Protein AF-A0A2T5JSR4-F1 (afdb_monomer)

Mean predicted aligned error: 6.56 Å

Radius of gyration: 18.14 Å; Cα contacts (8 Å, |Δi|>4): 35; chains: 1; bounding box: 38×42×44 Å

Organism: NCBI:txid43057

Sequence (84 aa):
MRSRIHRKGYRNRPLNERGKQGNRTRSGIRVRVDHVFGAQANDMGGVLVRTIGLTRAKVKIGLKNLAYNMRRLGQLRRLHPNPV

Structure (mmCIF, N/CA/C/O backbone):
data_AF-A0A2T5JSR4-F1
#
_entry.id   AF-A0A2T5JSR4-F1
#
loop_
_atom_site.group_PDB
_atom_site.id
_atom_site.type_symbol
_atom_site.label_atom_id
_atom_site.label_alt_id
_atom_site.label_comp_id
_atom_site.label_asym_id
_atom_site.label_entity_id
_atom_site.label_seq_id
_atom_site.pdbx_PDB_ins_code
_atom_site.Cartn_x
_atom_site.Cartn_y
_atom_site.Cartn_z
_atom_site.occupancy
_atom_site.B_iso_or_equiv
_atom_site.auth_seq_id
_atom_site.auth_comp_id
_atom_site.auth_asym_id
_atom_site.auth_atom_id
_atom_site.pdbx_PDB_model_num
ATOM 1 N N . MET A 1 1 ? 24.884 7.152 1.386 1.00 52.88 1 MET A N 1
ATOM 2 C CA . MET A 1 1 ? 23.543 6.507 1.359 1.00 52.88 1 MET A CA 1
ATOM 3 C C . MET A 1 1 ? 23.126 6.202 -0.082 1.00 52.88 1 MET A C 1
ATOM 5 O O . MET A 1 1 ? 23.290 7.062 -0.937 1.00 52.88 1 MET A O 1
ATOM 9 N N . ARG A 1 2 ? 22.586 5.008 -0.385 1.00 70.88 2 ARG A N 1
ATOM 10 C CA . ARG A 1 2 ? 22.017 4.703 -1.718 1.00 70.88 2 ARG A CA 1
ATOM 11 C C . ARG A 1 2 ? 20.558 5.169 -1.785 1.00 70.88 2 ARG A C 1
ATOM 13 O O . ARG A 1 2 ? 19.735 4.704 -1.003 1.00 70.88 2 ARG A O 1
ATOM 20 N N . SER A 1 3 ? 20.231 6.048 -2.735 1.00 76.50 3 SER A N 1
ATOM 21 C CA . SER A 1 3 ? 18.849 6.504 -2.952 1.00 76.50 3 SER A CA 1
ATOM 22 C C . SER A 1 3 ? 17.934 5.342 -3.368 1.00 76.50 3 SER A C 1
ATOM 24 O O . SER A 1 3 ? 18.234 4.602 -4.314 1.00 76.50 3 SER A O 1
ATOM 26 N N . ARG A 1 4 ? 16.802 5.197 -2.665 1.00 80.31 4 ARG A N 1
ATOM 27 C CA . ARG A 1 4 ? 15.737 4.211 -2.944 1.00 80.31 4 ARG A CA 1
ATOM 28 C C . ARG A 1 4 ? 14.627 4.770 -3.846 1.00 80.31 4 ARG A C 1
ATOM 30 O O . ARG A 1 4 ? 13.685 4.056 -4.174 1.00 80.31 4 ARG A O 1
ATOM 37 N N . ILE A 1 5 ? 14.754 6.026 -4.276 1.00 85.56 5 ILE A N 1
ATOM 38 C CA . ILE A 1 5 ? 13.748 6.731 -5.073 1.00 85.56 5 ILE A CA 1
ATOM 39 C C . ILE A 1 5 ? 13.884 6.344 -6.551 1.00 85.56 5 ILE A C 1
ATOM 41 O O . ILE A 1 5 ? 14.991 6.196 -7.080 1.00 85.56 5 ILE A O 1
ATOM 45 N N . HIS A 1 6 ? 12.749 6.170 -7.228 1.00 89.12 6 HIS A N 1
ATOM 46 C CA . HIS A 1 6 ? 12.692 5.991 -8.681 1.00 89.12 6 HIS A CA 1
ATOM 47 C C . HIS A 1 6 ? 13.272 7.200 -9.417 1.00 89.12 6 HIS A C 1
ATOM 49 O O . HIS A 1 6 ? 12.977 8.344 -9.088 1.00 89.12 6 HIS A O 1
ATOM 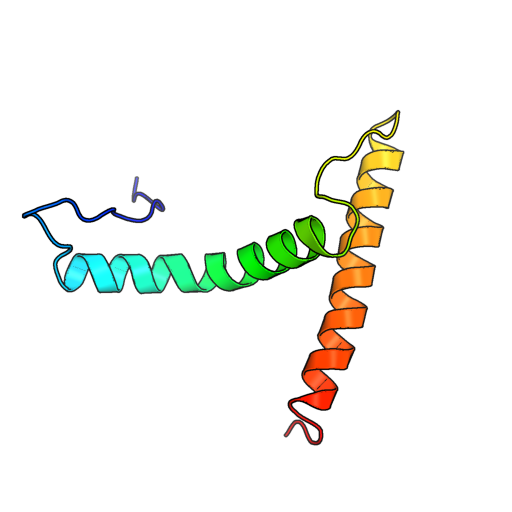55 N N . ARG A 1 7 ? 14.088 6.949 -10.441 1.00 91.06 7 ARG A N 1
ATOM 56 C CA . ARG A 1 7 ? 14.588 8.013 -11.316 1.00 91.06 7 ARG A CA 1
ATOM 57 C C . ARG A 1 7 ? 13.537 8.338 -12.369 1.00 91.06 7 ARG A C 1
ATOM 59 O O . ARG A 1 7 ? 13.061 7.433 -13.048 1.00 91.06 7 ARG A O 1
ATOM 66 N N . LYS A 1 8 ? 13.200 9.615 -12.514 1.00 91.25 8 LYS A N 1
ATOM 67 C CA . LYS A 1 8 ? 12.285 10.106 -13.548 1.00 91.25 8 LYS A CA 1
ATOM 68 C C . LYS A 1 8 ? 13.082 10.483 -14.800 1.00 91.25 8 LYS A C 1
ATOM 70 O O . LYS A 1 8 ? 14.127 11.117 -14.685 1.00 91.25 8 LYS A O 1
ATOM 75 N N . GLY A 1 9 ? 12.604 10.064 -15.969 1.00 92.12 9 GLY A N 1
ATOM 76 C CA . GLY A 1 9 ? 13.112 10.549 -17.255 1.00 92.12 9 GLY A CA 1
ATOM 77 C C . GLY A 1 9 ? 12.461 11.886 -17.599 1.00 92.12 9 GLY A C 1
ATOM 78 O O . GLY A 1 9 ? 11.328 12.138 -17.187 1.00 92.12 9 GLY A O 1
ATOM 79 N N . TYR A 1 10 ? 13.160 12.734 -18.344 1.00 93.19 10 TYR A N 1
ATOM 80 C CA . TYR A 1 10 ? 12.658 14.046 -18.758 1.00 93.19 10 TYR A CA 1
ATOM 81 C C . TYR A 1 10 ? 12.580 14.144 -20.281 1.00 93.19 10 TYR A C 1
ATOM 83 O O . TYR A 1 10 ? 13.188 13.347 -21.001 1.00 93.19 10 TYR A O 1
ATOM 91 N N . ARG A 1 11 ? 11.833 15.137 -20.781 1.00 93.19 11 ARG A N 1
ATOM 92 C CA . ARG A 1 11 ? 11.791 15.453 -22.215 1.00 93.19 11 ARG A CA 1
ATOM 93 C C . ARG A 1 11 ? 13.223 15.683 -22.709 1.00 93.19 11 ARG A C 1
ATOM 95 O O . ARG A 1 11 ? 13.981 16.402 -22.064 1.00 93.19 11 ARG A O 1
ATOM 102 N N . ASN A 1 12 ? 13.597 15.022 -23.803 1.00 92.44 12 ASN A N 1
ATOM 103 C CA . ASN A 1 12 ? 14.946 15.039 -24.393 1.00 92.44 12 ASN A CA 1
ATOM 104 C C . ASN A 1 12 ? 16.068 14.466 -23.499 1.00 92.44 12 ASN A C 1
ATOM 106 O O . ASN A 1 12 ? 17.241 14.558 -23.845 1.00 92.44 12 ASN A O 1
ATOM 110 N N . ARG A 1 13 ? 15.731 13.855 -22.355 1.00 90.19 13 ARG A N 1
ATOM 111 C CA . ARG A 1 13 ? 16.664 13.143 -21.467 1.00 90.19 13 ARG A CA 1
ATOM 112 C C . ARG A 1 13 ? 16.006 11.853 -20.966 1.00 90.19 13 ARG A C 1
ATOM 114 O O . ARG A 1 13 ? 15.590 11.779 -19.799 1.00 90.19 13 ARG A O 1
ATOM 121 N N . PRO A 1 14 ? 15.844 10.851 -21.851 1.00 91.50 14 PRO A N 1
ATOM 122 C CA . PRO A 1 14 ? 15.255 9.579 -21.472 1.00 91.50 14 PRO A CA 1
ATOM 123 C C . PRO A 1 14 ? 16.139 8.851 -20.458 1.00 91.50 14 PRO A C 1
ATOM 125 O O . PRO A 1 14 ? 17.341 9.090 -20.336 1.00 91.50 14 PRO A O 1
ATOM 128 N N . LEU A 1 15 ? 15.524 7.938 -19.710 1.00 92.25 15 LEU A N 1
ATOM 129 C CA . LEU A 1 15 ? 16.257 7.094 -18.778 1.00 92.25 15 LEU A CA 1
ATOM 130 C C . LEU A 1 15 ? 17.179 6.149 -19.557 1.00 92.25 15 LEU A C 1
ATOM 132 O O . LEU A 1 15 ? 16.713 5.424 -20.434 1.00 92.25 15 LEU A O 1
ATOM 136 N N . ASN A 1 16 ? 18.460 6.115 -19.195 1.00 92.44 16 ASN A N 1
ATOM 137 C CA . ASN A 1 16 ? 19.381 5.106 -19.711 1.00 92.44 16 ASN A CA 1
ATOM 138 C C . ASN A 1 16 ? 18.988 3.697 -19.233 1.00 92.44 16 ASN A C 1
ATOM 140 O O . ASN A 1 16 ? 18.311 3.544 -18.211 1.00 92.44 16 ASN A O 1
ATOM 144 N N . GLU A 1 17 ? 19.448 2.657 -19.933 1.00 92.12 17 GLU A N 1
ATOM 145 C CA . GLU A 1 17 ? 19.105 1.261 -19.612 1.00 92.12 17 GLU A CA 1
ATOM 146 C C . GLU A 1 17 ? 19.455 0.886 -18.169 1.00 92.12 17 GLU A C 1
ATOM 148 O O . GLU A 1 17 ? 18.633 0.337 -17.436 1.00 92.12 17 GLU A O 1
ATOM 153 N N . ARG A 1 18 ? 20.620 1.328 -17.683 1.00 89.56 18 ARG A N 1
ATOM 154 C CA . ARG A 1 18 ? 21.017 1.156 -16.278 1.00 89.56 18 ARG A CA 1
ATOM 155 C C . ARG A 1 18 ? 20.031 1.811 -15.301 1.00 89.56 18 ARG A C 1
ATOM 157 O O . ARG A 1 18 ? 19.755 1.275 -14.227 1.00 89.56 18 ARG A O 1
ATOM 164 N N . GLY A 1 19 ? 19.497 2.979 -15.650 1.00 89.25 19 GLY A N 1
ATOM 165 C CA . GLY A 1 19 ? 18.470 3.684 -14.889 1.00 89.25 19 GLY A CA 1
ATOM 166 C C . GLY A 1 19 ? 17.135 2.946 -14.899 1.00 89.25 19 GLY A C 1
ATOM 167 O O . GLY A 1 19 ? 16.507 2.827 -13.844 1.00 89.25 19 GLY A O 1
ATOM 168 N N . LYS A 1 20 ? 16.732 2.396 -16.051 1.00 91.94 20 LYS A N 1
ATOM 169 C CA . LYS A 1 20 ? 15.524 1.566 -16.179 1.00 91.94 20 LYS A CA 1
ATOM 170 C C . LYS A 1 20 ? 15.638 0.310 -15.328 1.00 91.94 20 LYS A C 1
ATOM 172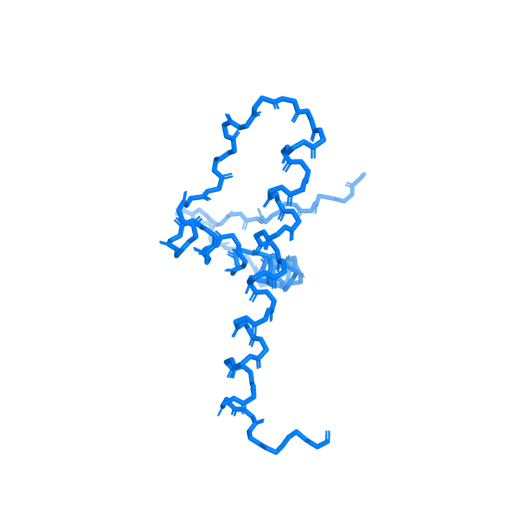 O O . LYS A 1 20 ? 14.720 0.004 -14.572 1.00 91.94 20 LYS A O 1
ATOM 177 N N . GLN A 1 21 ? 16.783 -0.362 -15.367 1.00 90.69 21 GLN A N 1
ATOM 178 C CA . GLN A 1 21 ? 17.028 -1.575 -14.593 1.00 90.69 21 GLN A CA 1
ATOM 179 C C . GLN A 1 21 ? 17.035 -1.291 -13.087 1.00 90.69 21 GLN A C 1
ATOM 181 O O . GLN A 1 21 ? 16.354 -1.976 -12.326 1.00 90.69 21 GLN A O 1
ATOM 186 N N . GLY A 1 22 ? 17.679 -0.197 -12.664 1.00 89.94 22 GLY A N 1
ATOM 187 C CA . GLY A 1 22 ? 17.611 0.269 -11.277 1.00 89.94 22 GLY A CA 1
ATOM 188 C C . GLY A 1 22 ? 16.182 0.594 -10.822 1.00 89.94 22 GLY A C 1
ATOM 189 O O . GLY A 1 22 ? 15.796 0.273 -9.697 1.00 89.94 22 GLY A O 1
ATOM 190 N N . ASN A 1 23 ? 15.361 1.188 -11.690 1.00 91.75 23 ASN A N 1
ATOM 191 C CA . ASN A 1 23 ? 13.942 1.392 -11.406 1.00 91.75 23 ASN A CA 1
ATOM 192 C C . ASN A 1 23 ? 13.163 0.074 -11.357 1.00 91.75 23 ASN A C 1
ATOM 194 O O . ASN A 1 23 ? 12.337 -0.082 -10.459 1.00 91.75 23 ASN A O 1
ATOM 198 N N . ARG A 1 24 ? 13.438 -0.890 -12.240 1.00 89.12 24 ARG A N 1
ATOM 199 C CA . ARG A 1 24 ? 12.771 -2.200 -12.248 1.00 89.12 24 ARG A CA 1
ATOM 200 C C . ARG A 1 24 ? 12.944 -2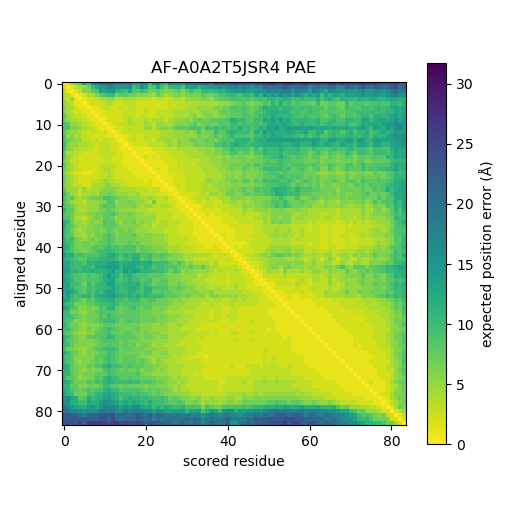.913 -10.908 1.00 89.12 24 ARG A C 1
ATOM 202 O O . ARG A 1 24 ? 11.945 -3.276 -10.287 1.00 89.12 24 ARG A O 1
ATOM 209 N N . THR A 1 25 ? 14.173 -2.981 -10.394 1.00 88.19 25 THR A N 1
ATOM 210 C CA . THR A 1 25 ? 14.463 -3.556 -9.069 1.00 88.19 25 THR A CA 1
ATOM 211 C C . THR A 1 25 ? 13.689 -2.849 -7.953 1.00 88.19 25 THR A C 1
ATOM 213 O O . THR A 1 25 ? 13.099 -3.500 -7.097 1.00 88.19 25 THR A O 1
ATOM 216 N N . ARG A 1 26 ? 13.615 -1.512 -7.982 1.00 86.38 26 ARG A N 1
ATOM 217 C CA . ARG A 1 26 ? 12.854 -0.725 -6.990 1.00 86.38 26 ARG A CA 1
ATOM 218 C C . ARG A 1 26 ? 11.335 -0.890 -7.128 1.00 86.38 26 ARG A C 1
ATOM 220 O O . ARG A 1 26 ? 10.617 -0.812 -6.137 1.00 86.38 26 ARG A O 1
ATOM 227 N N . SER A 1 27 ? 10.838 -1.086 -8.350 1.00 86.62 27 SER A N 1
ATOM 228 C CA . SER A 1 27 ? 9.402 -1.179 -8.637 1.00 86.62 27 SER A CA 1
ATOM 229 C C . SER A 1 27 ? 8.785 -2.502 -8.203 1.00 86.62 27 SER A C 1
ATOM 231 O O . SER A 1 27 ? 7.611 -2.511 -7.860 1.00 86.62 27 SER A O 1
ATOM 233 N N . GLY A 1 28 ? 9.559 -3.593 -8.154 1.00 85.31 28 GLY A N 1
ATOM 234 C CA . GLY A 1 28 ? 9.027 -4.917 -7.817 1.00 85.31 28 GLY A CA 1
ATOM 235 C C . GLY A 1 28 ? 8.332 -4.963 -6.453 1.00 85.31 28 GLY A C 1
ATOM 236 O O . GLY A 1 28 ? 7.256 -5.540 -6.328 1.00 85.31 28 GLY A O 1
ATOM 237 N N . ILE A 1 29 ? 8.903 -4.293 -5.445 1.00 81.69 29 ILE A N 1
ATOM 238 C CA . ILE A 1 29 ? 8.282 -4.171 -4.116 1.00 81.69 29 ILE A CA 1
ATOM 239 C C . ILE A 1 29 ? 7.110 -3.184 -4.157 1.00 81.69 29 ILE A C 1
ATOM 241 O O . ILE A 1 29 ? 6.039 -3.487 -3.637 1.00 81.69 29 ILE A O 1
ATOM 245 N N . ARG A 1 30 ? 7.290 -2.023 -4.805 1.00 84.56 30 ARG A N 1
ATOM 246 C CA . ARG A 1 30 ? 6.251 -0.984 -4.881 1.00 84.56 30 ARG A CA 1
ATOM 247 C C . ARG A 1 30 ? 4.969 -1.485 -5.527 1.00 84.56 30 ARG A C 1
ATOM 249 O O . ARG A 1 30 ? 3.916 -1.272 -4.959 1.00 84.56 30 ARG A O 1
ATOM 256 N N . VAL A 1 31 ? 5.049 -2.210 -6.641 1.0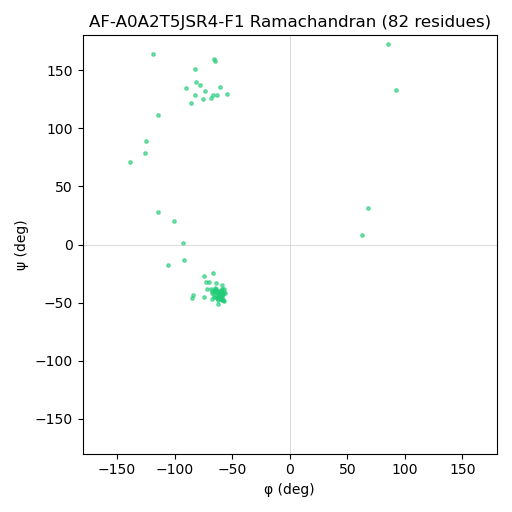0 86.19 31 VAL A N 1
ATOM 257 C CA . VAL A 1 31 ? 3.867 -2.730 -7.351 1.00 86.19 31 VAL A CA 1
ATOM 258 C C . VAL A 1 31 ? 3.001 -3.612 -6.450 1.00 86.19 31 VAL A C 1
ATOM 260 O O . VAL A 1 31 ? 1.776 -3.531 -6.506 1.00 86.19 31 VAL A O 1
ATOM 263 N N . ARG A 1 32 ? 3.618 -4.422 -5.579 1.00 84.06 32 ARG A N 1
ATOM 264 C CA . ARG A 1 32 ? 2.877 -5.278 -4.640 1.00 84.06 32 ARG A CA 1
ATOM 265 C C . ARG A 1 32 ? 2.074 -4.457 -3.635 1.00 84.06 32 ARG A C 1
ATOM 267 O O . ARG A 1 32 ? 0.965 -4.844 -3.298 1.00 84.06 32 ARG A O 1
ATOM 274 N N . VAL A 1 33 ? 2.634 -3.341 -3.178 1.00 85.62 33 VAL A N 1
ATOM 275 C CA . VAL A 1 33 ? 2.043 -2.465 -2.161 1.00 85.62 33 VAL A CA 1
ATOM 276 C C . VAL A 1 33 ? 1.051 -1.473 -2.780 1.00 85.62 33 VAL A C 1
ATOM 278 O O . VAL A 1 33 ? -0.053 -1.311 -2.266 1.00 85.62 33 VAL A O 1
ATOM 281 N N . ASP A 1 34 ? 1.397 -0.874 -3.919 1.00 88.38 34 ASP A N 1
ATOM 282 C CA . ASP A 1 34 ? 0.551 0.066 -4.661 1.00 88.38 34 ASP A CA 1
ATOM 283 C C . ASP A 1 34 ? -0.777 -0.595 -5.058 1.00 88.38 34 ASP A C 1
ATOM 285 O O . ASP A 1 34 ? -1.822 0.047 -5.003 1.00 88.38 34 ASP A O 1
ATOM 289 N N . HIS A 1 35 ? -0.776 -1.896 -5.371 1.00 87.19 35 HIS A N 1
ATOM 290 C CA . HIS A 1 35 ? -2.015 -2.625 -5.640 1.00 87.19 35 HIS A CA 1
ATOM 291 C C . HIS A 1 35 ? -2.941 -2.715 -4.411 1.00 87.19 35 HIS A C 1
ATOM 293 O O . HIS A 1 35 ? -4.153 -2.542 -4.548 1.00 87.19 35 HIS A O 1
ATOM 299 N N . VAL A 1 36 ? -2.386 -2.922 -3.209 1.00 89.50 36 VAL A N 1
ATOM 300 C CA . VAL A 1 36 ? -3.157 -2.917 -1.951 1.00 89.50 36 VAL A CA 1
ATOM 301 C C . VAL A 1 36 ? -3.782 -1.543 -1.728 1.00 89.50 36 VAL A C 1
ATOM 303 O O . VAL A 1 36 ? -4.976 -1.440 -1.455 1.00 89.50 36 VAL A O 1
ATOM 306 N N . PHE A 1 37 ? -2.990 -0.480 -1.887 1.00 88.56 37 PHE A N 1
ATOM 307 C CA . PHE A 1 37 ? -3.476 0.888 -1.724 1.00 88.56 37 PHE A CA 1
ATOM 308 C C . PHE A 1 37 ? -4.517 1.269 -2.775 1.00 88.56 37 PHE A C 1
ATOM 310 O O . PHE A 1 37 ? -5.499 1.920 -2.429 1.00 88.56 37 PHE A O 1
ATOM 317 N N . GLY A 1 38 ? -4.358 0.821 -4.022 1.00 91.25 38 GLY A N 1
ATOM 318 C CA . GLY A 1 38 ? -5.356 1.008 -5.073 1.00 91.25 38 GLY A CA 1
ATOM 319 C C . GLY A 1 38 ? -6.692 0.358 -4.714 1.00 91.25 38 GLY A C 1
ATOM 320 O O . GLY A 1 38 ? -7.733 1.004 -4.787 1.00 91.25 38 GLY A O 1
ATOM 321 N N . ALA A 1 39 ? -6.666 -0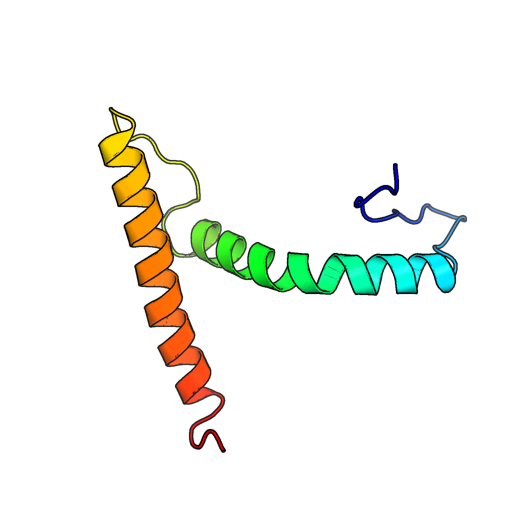.887 -4.234 1.00 90.00 39 ALA A N 1
ATOM 322 C CA . ALA A 1 39 ? -7.861 -1.567 -3.742 1.00 90.00 39 ALA A CA 1
ATOM 323 C C . ALA A 1 39 ? -8.493 -0.852 -2.536 1.00 90.00 39 ALA A C 1
ATOM 325 O O . ALA A 1 39 ? -9.711 -0.712 -2.472 1.00 90.00 39 ALA A O 1
ATOM 326 N N . GLN A 1 40 ? -7.684 -0.371 -1.590 1.00 91.94 40 GLN A N 1
ATOM 327 C CA . GLN A 1 40 ? -8.194 0.360 -0.430 1.00 91.94 40 GLN A CA 1
ATOM 328 C C . GLN A 1 40 ? -8.832 1.698 -0.816 1.00 91.94 40 GLN A C 1
ATOM 330 O O . GLN A 1 40 ? -9.867 2.068 -0.261 1.00 91.94 40 GLN A O 1
ATOM 335 N N . ALA A 1 41 ? -8.219 2.415 -1.758 1.00 90.88 41 ALA A N 1
ATOM 336 C CA . ALA A 1 41 ? -8.699 3.700 -2.240 1.00 90.88 41 ALA A CA 1
ATOM 337 C C . ALA A 1 41 ? -10.019 3.565 -3.010 1.00 90.88 41 ALA A C 1
ATOM 339 O O . ALA A 1 41 ? -10.953 4.310 -2.723 1.00 90.88 41 ALA A O 1
ATOM 340 N N . ASN A 1 42 ? -10.101 2.597 -3.926 1.00 89.50 42 ASN A N 1
ATOM 341 C CA . ASN A 1 42 ? -11.241 2.443 -4.829 1.00 89.50 42 ASN A CA 1
ATOM 342 C C . ASN A 1 42 ? -12.388 1.635 -4.207 1.00 89.50 42 ASN A C 1
ATOM 344 O O . ASN A 1 42 ? -13.538 2.054 -4.270 1.00 89.50 42 ASN A O 1
ATOM 348 N N . ASP A 1 43 ? -12.082 0.504 -3.563 1.00 86.62 43 ASP A N 1
ATOM 349 C CA . ASP A 1 43 ? -13.106 -0.484 -3.200 1.00 86.62 43 ASP A CA 1
ATOM 350 C C . ASP A 1 43 ? -13.446 -0.494 -1.703 1.00 86.6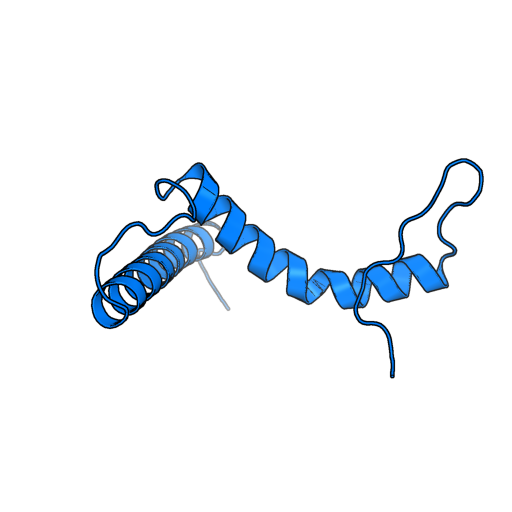2 43 ASP A C 1
ATOM 352 O O . ASP A 1 43 ? -14.455 -1.068 -1.302 1.00 86.62 43 ASP A O 1
ATOM 356 N N . MET A 1 44 ? -12.594 0.082 -0.845 1.00 90.06 44 MET A N 1
ATOM 357 C CA . MET A 1 44 ? -12.710 -0.041 0.622 1.00 90.06 44 MET A CA 1
ATOM 358 C C . MET A 1 44 ? -13.026 1.288 1.321 1.00 90.06 44 MET A C 1
ATOM 360 O O . MET A 1 44 ? -12.662 1.497 2.488 1.00 90.06 44 MET A O 1
ATOM 364 N N . GLY A 1 45 ? -13.695 2.194 0.604 1.00 86.38 45 GLY A N 1
ATOM 365 C CA . GLY A 1 45 ? -14.124 3.492 1.126 1.00 86.38 45 GLY A CA 1
ATOM 366 C C . GLY A 1 45 ? -12.962 4.445 1.416 1.00 86.38 45 GLY A C 1
ATOM 367 O O . GLY A 1 45 ? -13.028 5.226 2.366 1.00 86.38 45 GLY A O 1
ATOM 368 N N . GLY A 1 46 ? -11.875 4.349 0.647 1.00 89.19 46 GLY A N 1
ATOM 369 C CA . GLY A 1 46 ? -10.714 5.224 0.765 1.00 89.19 46 GLY A CA 1
ATOM 370 C C . GLY A 1 46 ? -9.681 4.782 1.808 1.00 89.19 46 GLY A C 1
ATOM 371 O O . GLY A 1 46 ? -9.886 3.872 2.612 1.00 89.19 46 GLY A O 1
ATOM 372 N N . VAL A 1 47 ? -8.545 5.479 1.831 1.00 85.44 47 VAL A N 1
ATOM 373 C CA . VAL A 1 47 ? -7.432 5.247 2.777 1.00 85.44 47 VAL A CA 1
ATOM 374 C C . VAL A 1 47 ? -7.520 6.089 4.055 1.00 85.44 47 VAL A C 1
ATOM 376 O O . VAL A 1 47 ? -6.843 5.791 5.037 1.00 85.44 47 VAL A O 1
ATOM 379 N N . LEU A 1 48 ? -8.377 7.112 4.087 1.00 88.88 48 LEU A N 1
ATOM 380 C CA . LEU A 1 48 ? -8.488 8.021 5.227 1.00 88.88 48 LEU A CA 1
ATOM 381 C C . LEU A 1 48 ? -9.190 7.348 6.426 1.00 88.88 48 LEU A C 1
ATOM 383 O O . LEU A 1 48 ? -10.261 6.751 6.290 1.00 88.88 48 LEU A O 1
ATOM 387 N N . VAL A 1 49 ? -8.608 7.470 7.623 1.00 90.56 49 VAL A N 1
ATOM 388 C CA . VAL A 1 49 ? -9.150 6.924 8.879 1.00 90.56 49 VAL A CA 1
ATOM 389 C C . VAL A 1 49 ? -9.526 8.077 9.812 1.00 90.56 49 VAL A C 1
ATOM 391 O O . VAL A 1 49 ? -8.652 8.774 10.309 1.00 90.56 49 VAL A O 1
ATOM 394 N N . ARG A 1 50 ? -10.830 8.273 10.061 1.00 91.69 50 ARG A N 1
ATOM 395 C CA . ARG A 1 50 ? -11.378 9.339 10.934 1.00 91.69 50 ARG A CA 1
ATOM 396 C C . ARG A 1 50 ? -11.770 8.860 12.340 1.00 91.69 50 ARG A C 1
ATOM 398 O O . ARG A 1 50 ? -12.622 9.456 12.986 1.00 91.69 50 ARG A O 1
ATO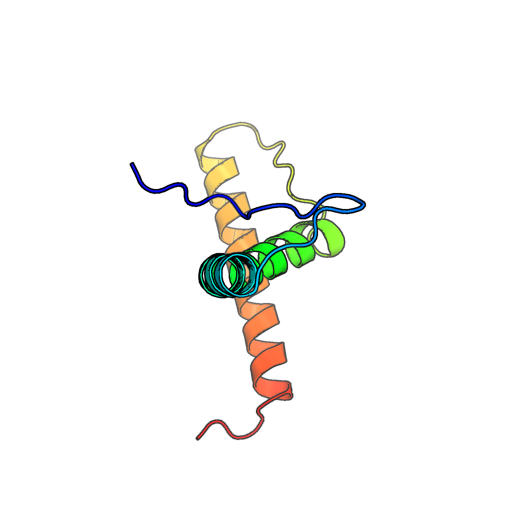M 405 N N . THR A 1 51 ? -11.236 7.728 12.792 1.00 93.75 51 THR A N 1
ATOM 406 C CA . THR A 1 51 ? -11.631 7.142 14.081 1.00 93.75 51 THR A CA 1
ATOM 407 C C . THR A 1 51 ? -10.965 7.878 15.244 1.00 93.75 51 THR A C 1
ATOM 409 O O . THR A 1 51 ? -9.766 8.135 15.196 1.00 93.75 51 THR A O 1
ATOM 412 N N . ILE A 1 52 ? -11.717 8.155 16.313 1.00 95.50 52 ILE A N 1
ATOM 413 C CA . ILE A 1 52 ? -11.171 8.743 17.544 1.00 95.50 52 ILE A CA 1
ATOM 414 C C . ILE A 1 52 ? -10.397 7.667 18.319 1.00 95.50 52 ILE A C 1
ATOM 416 O O . ILE A 1 52 ? -10.942 6.606 18.625 1.00 95.50 52 ILE A O 1
ATOM 420 N N . GLY A 1 53 ? -9.134 7.949 18.641 1.00 96.81 53 GLY A N 1
ATOM 421 C CA . GLY A 1 53 ? -8.262 7.072 19.426 1.00 96.81 53 GLY A CA 1
ATOM 422 C C . GLY A 1 53 ? -7.400 6.117 18.589 1.00 96.81 53 GLY A C 1
ATOM 423 O O . GLY A 1 53 ? -7.879 5.410 17.696 1.00 96.81 53 GLY A O 1
ATOM 424 N N . LEU A 1 54 ? -6.108 6.052 18.929 1.00 96.12 54 LEU A N 1
ATOM 425 C CA . LEU A 1 54 ? -5.096 5.283 18.195 1.00 96.12 54 LEU A CA 1
ATOM 426 C C . LEU A 1 54 ? -5.419 3.784 18.132 1.00 96.12 54 LEU A C 1
ATOM 428 O O . LEU A 1 54 ? -5.259 3.165 17.082 1.00 96.12 54 LEU A O 1
ATOM 432 N N . THR A 1 55 ? -5.912 3.198 19.225 1.00 97.50 55 THR A N 1
ATOM 433 C CA . THR A 1 55 ? -6.279 1.774 19.279 1.00 97.50 55 THR A CA 1
ATOM 434 C C . THR A 1 55 ? -7.369 1.439 18.263 1.00 97.50 55 THR A C 1
ATOM 436 O O . THR A 1 55 ? -7.243 0.471 17.514 1.00 97.50 55 THR A O 1
ATOM 439 N N . ARG A 1 56 ? -8.401 2.284 18.145 1.00 95.94 56 ARG A N 1
ATOM 440 C CA . ARG A 1 56 ? -9.485 2.084 17.171 1.00 95.94 56 ARG A CA 1
ATOM 441 C C . ARG A 1 56 ? -8.997 2.271 15.735 1.00 95.94 56 ARG A C 1
ATOM 443 O O . ARG A 1 56 ? -9.396 1.518 14.848 1.00 95.94 56 ARG A O 1
ATOM 450 N N . ALA A 1 57 ? -8.115 3.244 15.500 1.00 95.94 57 ALA A N 1
ATOM 451 C CA . ALA A 1 57 ? -7.488 3.439 14.195 1.00 95.94 57 ALA A CA 1
ATOM 452 C C . ALA A 1 57 ? -6.660 2.211 13.775 1.00 95.94 57 ALA A C 1
ATOM 454 O O . ALA A 1 57 ? -6.831 1.719 12.659 1.00 95.94 57 ALA A O 1
ATOM 455 N N . LYS A 1 58 ? -5.842 1.661 14.684 1.00 96.12 58 LYS A N 1
ATOM 456 C CA . LYS A 1 58 ? -5.054 0.440 14.448 1.00 96.12 58 LYS A CA 1
ATOM 457 C C . LYS A 1 58 ? -5.941 -0.749 14.084 1.00 96.12 58 LYS A C 1
ATOM 459 O O . LYS A 1 58 ? -5.684 -1.399 13.075 1.00 96.12 58 LYS A O 1
ATOM 464 N N . VAL A 1 59 ? -7.012 -0.990 14.845 1.00 96.25 59 VAL A N 1
ATOM 465 C CA . VAL A 1 59 ? -7.965 -2.076 14.555 1.00 96.25 59 VAL A CA 1
ATOM 466 C C . VAL A 1 59 ? -8.619 -1.879 13.187 1.00 96.25 59 VAL A C 1
ATOM 468 O O . VAL A 1 59 ? -8.640 -2.807 12.385 1.00 96.25 59 VAL A O 1
ATOM 471 N N . LYS A 1 60 ? -9.080 -0.664 12.861 1.00 94.31 60 LYS A N 1
ATOM 472 C CA . LYS A 1 60 ? -9.713 -0.375 11.562 1.00 94.31 60 LYS A CA 1
ATOM 473 C C . LYS A 1 60 ? -8.770 -0.626 10.381 1.00 94.31 60 LYS A C 1
ATOM 475 O O . LYS A 1 60 ? -9.191 -1.194 9.377 1.00 94.31 60 LYS A O 1
ATOM 480 N N . ILE A 1 61 ? -7.502 -0.231 10.501 1.00 93.69 61 ILE A N 1
ATOM 481 C CA . ILE A 1 61 ? -6.472 -0.500 9.485 1.00 93.69 61 ILE A CA 1
ATOM 482 C C . ILE A 1 61 ? -6.205 -2.007 9.377 1.00 93.69 61 ILE A C 1
ATOM 484 O O . ILE A 1 61 ? -6.164 -2.544 8.271 1.00 93.69 61 ILE A O 1
ATOM 488 N N . GLY A 1 62 ? -6.077 -2.701 10.512 1.00 94.44 62 GLY A N 1
ATOM 489 C CA . GLY A 1 62 ? -5.888 -4.152 10.555 1.00 94.44 62 GLY A CA 1
ATOM 490 C C . GLY A 1 62 ? -7.020 -4.910 9.859 1.00 94.44 62 GLY A C 1
ATOM 491 O O . GLY A 1 62 ? -6.758 -5.740 8.991 1.00 94.44 62 GLY A O 1
ATOM 492 N N . LEU A 1 63 ? -8.273 -4.557 10.157 1.00 94.62 63 LEU A N 1
ATOM 493 C CA . LEU A 1 63 ? -9.454 -5.142 9.518 1.00 94.62 63 LEU A CA 1
ATOM 494 C C . LEU A 1 63 ? -9.488 -4.873 8.010 1.00 94.62 63 LEU A C 1
ATOM 496 O O . LEU A 1 63 ? -9.803 -5.778 7.240 1.00 94.62 63 LEU A O 1
ATOM 500 N N . LYS A 1 64 ? -9.107 -3.667 7.562 1.00 93.31 64 LYS A N 1
ATOM 501 C CA . LYS A 1 64 ? -8.988 -3.371 6.126 1.00 93.31 64 LYS A CA 1
ATOM 502 C C . LYS A 1 64 ? -7.956 -4.271 5.443 1.00 93.31 64 LYS A C 1
ATOM 504 O O . LYS A 1 64 ? -8.238 -4.830 4.386 1.00 93.31 64 LYS A O 1
ATOM 509 N N . ASN A 1 65 ? -6.783 -4.443 6.049 1.00 93.19 65 ASN A N 1
ATOM 510 C CA . ASN A 1 65 ? -5.744 -5.320 5.509 1.00 93.19 65 ASN A CA 1
ATOM 511 C C . ASN A 1 65 ? -6.200 -6.786 5.463 1.00 93.19 65 ASN A C 1
ATOM 513 O O . ASN A 1 65 ? -5.977 -7.462 4.459 1.00 93.19 65 ASN A O 1
ATOM 517 N N . LEU A 1 66 ? -6.881 -7.265 6.509 1.00 94.94 66 LEU A N 1
ATOM 518 C CA . LEU A 1 66 ? -7.424 -8.622 6.554 1.00 94.94 66 LEU A CA 1
ATOM 519 C C . LEU A 1 66 ? -8.461 -8.852 5.449 1.00 94.94 66 LEU A C 1
ATOM 521 O 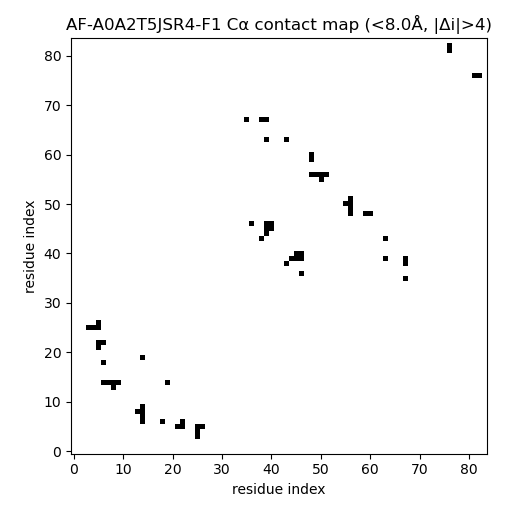O . LEU A 1 66 ? -8.331 -9.801 4.678 1.00 94.94 66 LEU A O 1
ATOM 525 N N . ALA A 1 67 ? -9.446 -7.961 5.326 1.00 94.06 67 ALA A N 1
ATOM 526 C CA . ALA A 1 67 ? -10.481 -8.057 4.300 1.00 94.06 67 ALA A CA 1
ATOM 527 C C . ALA A 1 67 ? -9.884 -8.040 2.882 1.00 94.06 67 ALA A C 1
ATOM 529 O O . ALA A 1 67 ? -10.269 -8.849 2.033 1.00 94.06 67 ALA A O 1
ATOM 530 N N . TYR A 1 68 ? -8.887 -7.181 2.636 1.00 93.94 68 TYR A N 1
ATOM 531 C CA . TYR A 1 68 ? -8.146 -7.186 1.377 1.00 93.94 68 TYR A CA 1
ATOM 532 C C . TYR A 1 68 ? -7.466 -8.541 1.120 1.00 93.94 68 TYR A C 1
ATOM 534 O O . TYR A 1 68 ? -7.619 -9.099 0.033 1.00 93.94 68 TYR A O 1
ATOM 542 N N . ASN A 1 69 ? -6.760 -9.097 2.111 1.00 93.00 69 ASN A N 1
ATOM 543 C CA . ASN A 1 69 ? -6.061 -10.377 1.973 1.00 93.00 69 ASN A CA 1
ATOM 544 C C . ASN A 1 69 ? -7.025 -11.534 1.675 1.00 93.00 69 ASN A C 1
ATOM 546 O O . ASN A 1 69 ? -6.738 -12.345 0.795 1.00 93.00 69 ASN A O 1
ATOM 550 N N . MET A 1 70 ? -8.183 -11.591 2.342 1.00 95.06 70 MET A N 1
ATOM 551 C CA . MET A 1 70 ? -9.203 -12.618 2.088 1.00 95.06 70 MET A CA 1
ATOM 552 C C . MET A 1 70 ? -9.756 -12.517 0.662 1.00 95.06 70 MET A C 1
ATOM 554 O O . MET A 1 70 ? -9.816 -13.516 -0.059 1.00 95.06 70 MET A O 1
ATOM 558 N N . ARG A 1 71 ? -10.088 -11.301 0.210 1.00 93.25 71 ARG A N 1
ATOM 559 C CA . ARG A 1 71 ? -10.554 -11.060 -1.163 1.00 93.25 71 ARG A CA 1
ATOM 560 C C . ARG A 1 71 ? -9.486 -11.432 -2.192 1.00 93.25 71 ARG A C 1
ATOM 562 O O . ARG A 1 71 ? -9.788 -12.089 -3.189 1.00 93.25 71 ARG A O 1
ATOM 569 N N . ARG A 1 72 ? -8.233 -11.048 -1.938 1.00 91.94 72 ARG A N 1
ATOM 570 C CA . ARG A 1 72 ? -7.094 -11.345 -2.812 1.00 91.94 72 ARG A CA 1
ATOM 571 C C . ARG A 1 72 ? -6.834 -12.844 -2.906 1.00 91.94 72 ARG A C 1
ATOM 573 O O . ARG A 1 72 ? -6.588 -13.332 -4.004 1.00 91.94 72 ARG A O 1
ATOM 580 N N . LEU A 1 73 ? -6.928 -13.578 -1.799 1.00 92.50 73 LEU A N 1
ATOM 581 C CA . LEU A 1 73 ? -6.810 -15.035 -1.796 1.00 92.50 73 LEU A CA 1
ATOM 582 C C . LEU A 1 73 ? -7.879 -15.681 -2.685 1.00 92.50 73 LEU A C 1
ATOM 584 O O . LEU A 1 73 ? -7.554 -16.542 -3.499 1.00 92.50 73 LEU A O 1
ATOM 588 N N . GLY A 1 74 ? -9.134 -15.232 -2.582 1.00 93.75 74 GLY A N 1
ATOM 589 C CA . GLY A 1 74 ? -10.217 -15.705 -3.446 1.00 93.75 74 GLY A CA 1
ATOM 590 C C . GLY A 1 74 ? -9.942 -15.460 -4.933 1.00 93.75 74 GLY A C 1
ATOM 591 O O . GLY A 1 74 ? -10.132 -16.357 -5.749 1.00 93.75 74 GLY A O 1
ATOM 592 N N . GLN A 1 75 ? -9.434 -14.277 -5.291 1.00 90.56 75 GLN A N 1
ATOM 593 C CA . GLN A 1 75 ? -9.029 -13.966 -6.668 1.00 90.56 75 GLN A CA 1
ATOM 594 C C . GLN A 1 75 ? -7.880 -14.858 -7.148 1.00 90.56 75 GLN A C 1
ATOM 596 O O . GLN A 1 75 ? -7.951 -15.406 -8.243 1.00 90.56 75 GLN A O 1
ATOM 601 N N . LEU A 1 76 ? -6.840 -15.033 -6.328 1.00 90.44 76 LEU A N 1
ATOM 602 C CA . LEU A 1 76 ? -5.686 -15.865 -6.673 1.00 90.44 76 LEU A CA 1
ATOM 603 C C . LEU A 1 76 ? -6.083 -17.325 -6.894 1.00 90.44 76 LEU A C 1
ATOM 605 O O . LEU A 1 76 ? -5.627 -17.920 -7.861 1.00 90.44 76 LEU A O 1
ATOM 609 N N . ARG A 1 77 ? -6.977 -17.873 -6.063 1.00 91.94 77 ARG A N 1
ATOM 610 C CA . ARG A 1 77 ? -7.517 -19.229 -6.248 1.00 91.94 77 ARG A CA 1
ATOM 611 C C . ARG A 1 77 ? -8.341 -19.378 -7.525 1.00 91.94 77 ARG A C 1
ATOM 613 O O . ARG A 1 77 ? -8.321 -20.437 -8.129 1.00 91.94 77 ARG A O 1
ATOM 620 N N . ARG A 1 78 ? -9.052 -18.333 -7.962 1.00 90.75 78 ARG A N 1
ATOM 621 C CA . ARG A 1 78 ? -9.776 -18.359 -9.248 1.00 90.75 78 ARG A CA 1
ATOM 622 C C . ARG A 1 78 ? -8.8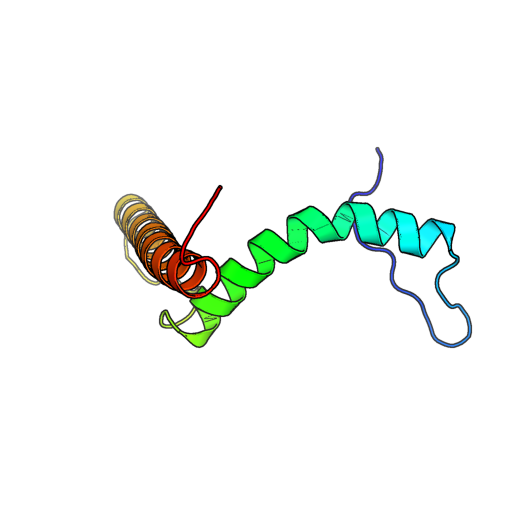32 -18.297 -10.445 1.00 90.75 78 ARG A C 1
ATOM 624 O O . ARG A 1 78 ? -9.088 -18.948 -11.447 1.00 90.75 78 ARG A O 1
ATOM 631 N N . LEU A 1 79 ? -7.762 -17.508 -10.342 1.00 89.75 79 LEU A N 1
ATOM 632 C CA . LEU A 1 79 ? -6.743 -17.393 -11.390 1.00 89.75 79 LEU A CA 1
ATOM 633 C C . LEU A 1 79 ? -5.854 -18.643 -11.474 1.00 89.75 79 LEU A C 1
ATOM 635 O O . LEU A 1 79 ? -5.410 -19.005 -12.558 1.00 89.75 79 LEU A O 1
ATOM 639 N N . HIS A 1 80 ? -5.619 -19.304 -10.339 1.00 85.94 80 HIS A N 1
ATOM 640 C CA . HIS A 1 80 ? -4.834 -20.530 -10.218 1.00 85.94 80 HIS A CA 1
ATOM 641 C C . HIS A 1 80 ? -5.659 -21.616 -9.503 1.00 85.94 80 HIS A C 1
ATOM 643 O O . HIS A 1 80 ? -5.465 -21.835 -8.305 1.00 85.94 80 HIS A O 1
ATOM 649 N N . PRO A 1 81 ? -6.593 -22.280 -10.212 1.00 75.12 81 PRO A N 1
ATOM 650 C CA . PRO A 1 81 ? -7.503 -23.263 -9.616 1.00 75.12 81 PRO A CA 1
ATOM 651 C C . PRO A 1 81 ? -6.802 -24.535 -9.115 1.00 75.12 81 PRO A C 1
ATOM 653 O O . PRO A 1 81 ? -7.296 -25.152 -8.179 1.00 75.12 81 PRO A O 1
ATOM 656 N N . ASN A 1 82 ? -5.635 -24.874 -9.673 1.00 74.06 82 ASN A N 1
ATOM 657 C CA . ASN A 1 82 ? -4.743 -25.931 -9.188 1.00 74.06 82 ASN A CA 1
ATOM 658 C C . ASN A 1 82 ? -3.346 -25.343 -8.935 1.00 74.06 82 ASN A C 1
ATOM 660 O O . ASN A 1 82 ? -2.529 -25.300 -9.859 1.00 74.06 82 ASN A O 1
ATOM 664 N N . PRO A 1 83 ? -3.069 -24.820 -7.731 1.00 65.12 83 PRO A N 1
ATOM 665 C CA . PRO A 1 83 ? -1.705 -24.479 -7.357 1.00 65.12 83 PRO A CA 1
ATOM 666 C C . PRO A 1 83 ? -0.897 -25.777 -7.211 1.00 65.12 83 PRO A C 1
ATOM 668 O O . PRO A 1 83 ? -1.331 -26.687 -6.507 1.00 65.12 83 PRO A O 1
ATOM 671 N N . VAL A 1 84 ? 0.230 -25.855 -7.926 1.00 65.19 84 VAL A N 1
ATOM 672 C CA . VAL A 1 84 ? 1.237 -26.924 -7.791 1.00 65.19 84 VAL A CA 1
ATOM 673 C C . VAL A 1 84 ? 1.891 -26.920 -6.417 1.00 65.19 84 VAL A C 1
ATOM 675 O O . VAL A 1 84 ? 2.063 -25.812 -5.853 1.00 65.19 84 VAL A O 1
#

pLDDT: mean 88.96, std 7.38, range [52.88, 97.5]

Solvent-accessible surface area (backbone atoms only — not comparable to full-atom values): 5173 Å² total; per-residue (Å²): 135,84,83,83,69,76,82,80,59,48,92,100,43,71,65,50,70,72,53,50,52,56,33,51,67,53,39,62,63,46,56,65,50,52,53,53,51,48,46,29,45,73,76,58,80,34,79,78,80,89,57,83,54,69,70,54,40,51,50,54,53,51,51,50,53,50,54,49,49,56,54,48,50,55,50,49,42,69,78,41,77,75,76,129

Foldseek 3Di:
DDDLDQDDADVVGGQDPVSVVSNVVSVVVVVVVVVLQVCCCPPVVHDDDPDPDPVVSVVVVVVSVVVSVVVVVVVVCVVCVDDD

Secondary structure (DSSP, 8-state):
----SPPPPBTTBPPPHHHHHHHHHHHHHHHHHHHHHHHHHHHSS-S----SSHHHHHHHHHHHHHHHHHHHHHHHHHH-SS--